Protein AF-C7JA70-F1 (afdb_monomer)

Foldseek 3Di:
DVVVVLVVVLVVLPQWDDDCVQDDPDPPPRIDHDDDDSADDDDDVVLVVVQVVCVVVVVVVVVVVLVPLVCVCVVCVVVLVPDPVVVVVNVVSVVCVVVVDDDPDDDFPKDFDWDQDPVVRDTDTPDIDRPDDPDPPSVVSSVVSND

Structure (mmCIF, N/CA/C/O backbone):
data_AF-C7JA70-F1
#
_entry.id   AF-C7JA70-F1
#
loop_
_atom_site.group_PDB
_atom_site.id
_atom_site.type_symbol
_atom_site.label_atom_id
_atom_site.label_alt_id
_atom_site.label_comp_id
_atom_site.label_asym_id
_atom_site.label_entity_id
_atom_site.label_seq_id
_atom_site.pdbx_PDB_ins_code
_atom_site.Cartn_x
_atom_site.Cartn_y
_atom_site.Cartn_z
_atom_site.occupancy
_atom_site.B_iso_or_equiv
_atom_site.auth_seq_id
_atom_site.auth_comp_id
_atom_site.auth_asym_id
_atom_site.auth_atom_id
_atom_site.pdbx_PDB_model_num
ATOM 1 N N . THR A 1 1 ? 13.708 6.962 -37.559 1.00 61.72 1 THR A N 1
ATOM 2 C CA . TH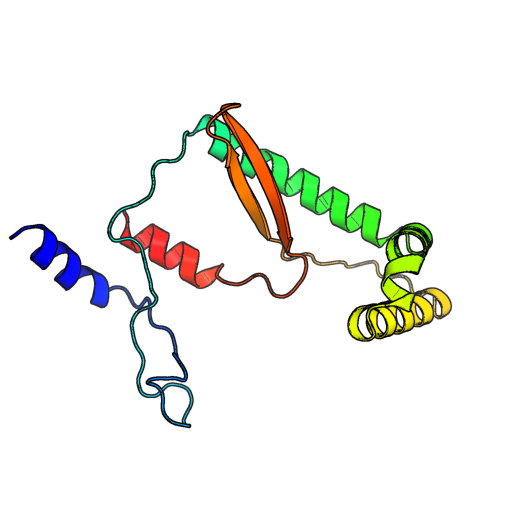R A 1 1 ? 13.172 5.663 -38.017 1.00 61.72 1 THR A CA 1
ATOM 3 C C . THR A 1 1 ? 12.811 4.773 -36.841 1.00 61.72 1 THR A C 1
ATOM 5 O O . THR A 1 1 ? 11.672 4.340 -36.774 1.00 61.72 1 THR A O 1
ATOM 8 N N . GLU A 1 2 ? 13.695 4.626 -35.852 1.00 69.94 2 GLU A N 1
ATOM 9 C CA . GLU A 1 2 ? 13.501 3.780 -34.657 1.00 69.94 2 GLU A CA 1
ATOM 10 C C . GLU A 1 2 ? 12.220 4.068 -33.852 1.00 69.94 2 GLU A C 1
ATOM 12 O O . GLU A 1 2 ? 11.430 3.160 -33.627 1.00 69.94 2 GLU A O 1
ATOM 17 N N . LEU A 1 3 ? 11.932 5.333 -33.510 1.00 71.12 3 LEU A N 1
ATOM 18 C CA . LEU A 1 3 ? 10.705 5.691 -32.772 1.00 71.12 3 LEU A CA 1
ATOM 19 C C . LEU A 1 3 ? 9.407 5.323 -33.509 1.00 71.12 3 LEU A C 1
ATOM 21 O O . LEU A 1 3 ? 8.390 5.068 -32.869 1.00 71.12 3 LEU A O 1
ATOM 25 N N . ARG A 1 4 ? 9.415 5.318 -34.850 1.00 68.19 4 ARG A N 1
ATOM 26 C CA . ARG A 1 4 ? 8.248 4.881 -35.633 1.00 68.19 4 ARG A CA 1
ATOM 27 C C . ARG A 1 4 ? 8.095 3.362 -35.577 1.00 68.19 4 ARG A C 1
ATOM 29 O O . ARG A 1 4 ? 6.969 2.909 -35.432 1.00 68.19 4 ARG A O 1
ATOM 36 N N . CYS A 1 5 ? 9.203 2.617 -35.626 1.00 62.00 5 CYS A N 1
ATOM 37 C CA . CYS A 1 5 ? 9.194 1.161 -35.471 1.00 62.00 5 CYS A CA 1
ATOM 38 C C . CYS A 1 5 ? 8.711 0.738 -34.075 1.00 62.00 5 CYS A C 1
ATOM 40 O O . CYS A 1 5 ? 7.884 -0.157 -33.965 1.00 62.00 5 CYS A O 1
ATOM 42 N N . LEU A 1 6 ? 9.155 1.417 -33.010 1.00 62.66 6 LEU A N 1
ATOM 43 C CA . LEU A 1 6 ? 8.674 1.129 -31.652 1.00 62.66 6 LEU A CA 1
ATOM 44 C C . LEU A 1 6 ? 7.161 1.364 -31.538 1.00 62.66 6 LEU A C 1
ATOM 46 O O . LEU A 1 6 ? 6.432 0.491 -31.081 1.00 62.66 6 LEU A O 1
ATOM 50 N N . LYS A 1 7 ? 6.664 2.496 -32.058 1.00 64.69 7 LYS A N 1
ATOM 51 C CA . LYS A 1 7 ? 5.222 2.790 -32.081 1.00 64.69 7 LYS A CA 1
ATOM 52 C C . LYS A 1 7 ? 4.395 1.788 -32.892 1.00 64.69 7 LYS A C 1
ATOM 54 O O . LYS A 1 7 ? 3.210 1.660 -32.606 1.00 64.69 7 LYS A O 1
ATOM 59 N N . SER A 1 8 ? 4.974 1.122 -33.895 1.00 63.44 8 SER A N 1
ATOM 60 C CA . SER A 1 8 ? 4.255 0.120 -34.691 1.00 63.44 8 SER A CA 1
ATOM 61 C C . SER A 1 8 ? 4.194 -1.262 -34.046 1.00 63.44 8 SER A C 1
ATOM 63 O O . SER A 1 8 ? 3.326 -2.026 -34.434 1.00 63.44 8 SER A O 1
ATOM 65 N N . ILE A 1 9 ? 5.079 -1.582 -33.094 1.00 61.44 9 ILE A N 1
ATOM 66 C CA . ILE A 1 9 ? 5.095 -2.886 -32.400 1.00 61.44 9 ILE A CA 1
ATOM 67 C C . ILE A 1 9 ? 4.106 -2.895 -31.224 1.00 61.44 9 ILE A C 1
ATOM 69 O O . ILE A 1 9 ? 3.477 -3.906 -30.933 1.00 61.44 9 ILE A O 1
ATOM 73 N N . CYS A 1 10 ? 3.920 -1.754 -30.554 1.00 59.38 10 CYS A N 1
ATOM 74 C CA . CYS A 1 10 ? 3.071 -1.675 -29.365 1.00 59.38 10 CYS A CA 1
ATOM 75 C C . CYS A 1 10 ? 1.584 -2.066 -29.541 1.00 59.38 10 CYS A C 1
ATOM 77 O O . CYS A 1 10 ? 1.026 -2.573 -28.571 1.00 59.38 10 CYS A O 1
ATOM 79 N N . PRO A 1 11 ? 0.909 -1.855 -30.694 1.00 59.59 11 PRO A N 1
ATOM 80 C CA . PRO A 1 11 ? -0.497 -2.233 -30.861 1.00 59.59 11 PRO A CA 1
ATOM 81 C C . PRO A 1 11 ? -0.766 -3.744 -30.805 1.00 59.59 11 PRO A C 1
ATOM 83 O O . PRO A 1 11 ? -1.908 -4.124 -30.566 1.00 59.59 11 PRO A O 1
ATOM 86 N N . ASP A 1 12 ? 0.250 -4.590 -31.017 1.00 61.84 12 ASP A N 1
ATOM 87 C CA . ASP A 1 12 ? 0.090 -6.054 -31.030 1.00 61.84 12 ASP A CA 1
ATOM 88 C C . ASP A 1 12 ? -0.031 -6.649 -29.619 1.00 61.84 12 ASP A C 1
ATOM 90 O O . ASP A 1 12 ? -0.548 -7.752 -29.427 1.00 61.84 12 ASP A O 1
ATOM 94 N N . TYR A 1 13 ? 0.396 -5.901 -28.603 1.00 60.06 13 TYR A N 1
ATOM 95 C CA . TYR A 1 13 ? 0.142 -6.235 -27.212 1.00 60.06 13 TYR A CA 1
ATOM 96 C C . TYR A 1 13 ? -1.279 -5.772 -26.914 1.00 60.06 13 TYR A C 1
ATOM 98 O O . TYR A 1 13 ? -1.545 -4.579 -27.006 1.00 60.06 13 TYR A O 1
ATOM 106 N N . ASN A 1 14 ? -2.184 -6.704 -26.589 1.00 65.75 14 ASN A N 1
ATOM 107 C CA . ASN A 1 14 ? -3.628 -6.527 -26.328 1.00 65.75 14 ASN A CA 1
ATOM 108 C C . ASN A 1 14 ? -3.972 -5.582 -25.145 1.00 65.75 14 ASN A C 1
ATOM 110 O O . ASN A 1 14 ? -4.840 -5.857 -24.319 1.00 65.75 14 ASN A 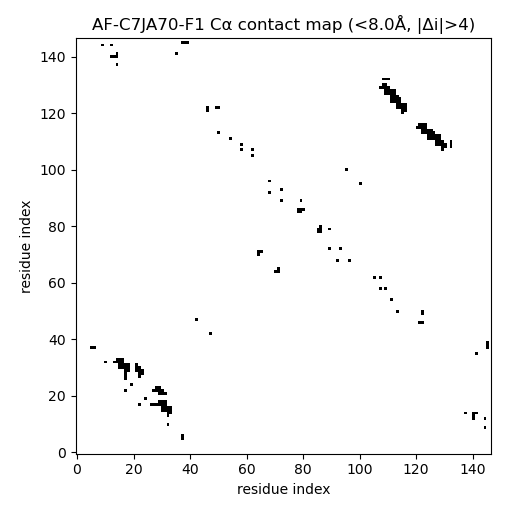O 1
ATOM 114 N N . ILE A 1 15 ? -3.296 -4.445 -25.048 1.00 67.88 15 ILE A N 1
ATOM 115 C CA . ILE A 1 15 ? -3.488 -3.349 -24.116 1.00 67.88 15 ILE A CA 1
ATOM 116 C C . ILE A 1 15 ? -4.561 -2.450 -24.715 1.00 67.88 15 ILE A C 1
ATOM 118 O O . ILE A 1 15 ? -4.288 -1.345 -25.171 1.00 67.88 15 ILE A O 1
ATOM 122 N N . VAL A 1 16 ? -5.790 -2.950 -24.763 1.00 68.88 16 VAL A N 1
ATOM 123 C CA . VAL A 1 16 ? -6.944 -2.207 -25.269 1.00 68.88 16 VAL A CA 1
ATOM 124 C C . VAL A 1 16 ? -7.853 -1.793 -24.123 1.00 68.88 16 VAL A C 1
ATOM 126 O O . VAL A 1 16 ? -8.067 -2.542 -23.172 1.00 68.88 16 VAL A O 1
ATOM 129 N N . ILE A 1 17 ? -8.385 -0.581 -24.215 1.00 67.94 17 ILE A N 1
ATOM 130 C CA . ILE A 1 17 ? -9.406 -0.055 -23.318 1.00 67.94 17 ILE A CA 1
ATOM 131 C C . ILE A 1 17 ? -10.596 0.433 -24.135 1.00 67.94 17 ILE A C 1
ATOM 133 O O . ILE A 1 17 ? -10.469 0.898 -25.272 1.00 67.94 17 ILE A O 1
ATOM 137 N N . ASP A 1 18 ? -11.765 0.339 -23.521 1.00 64.00 18 ASP A N 1
ATOM 138 C CA . ASP A 1 18 ? -12.976 0.961 -24.021 1.00 64.00 18 ASP A CA 1
ATOM 139 C C . ASP A 1 18 ? -12.993 2.424 -23.539 1.00 64.00 18 ASP A C 1
ATOM 141 O O . ASP A 1 18 ? -13.235 2.711 -22.365 1.00 64.00 18 ASP A O 1
ATOM 145 N N . LEU A 1 19 ? -12.642 3.358 -24.430 1.00 57.66 19 LEU A N 1
ATOM 146 C CA . LEU A 1 19 ? -12.837 4.785 -24.180 1.00 57.66 19 LEU A CA 1
ATOM 147 C C . LEU A 1 19 ? -14.201 5.189 -24.734 1.00 57.66 19 LEU A C 1
ATOM 149 O O . LEU A 1 19 ? -14.379 5.248 -25.951 1.00 57.66 19 LEU A O 1
ATOM 153 N N . PHE A 1 20 ? -15.112 5.585 -23.842 1.00 56.66 20 PHE A N 1
ATOM 154 C CA . PHE A 1 20 ? -16.477 6.048 -24.148 1.00 56.66 20 PHE A CA 1
ATOM 155 C C . PHE A 1 20 ? -16.546 7.171 -25.207 1.00 56.66 20 PHE A C 1
ATOM 157 O O . PHE A 1 20 ? -17.595 7.444 -25.774 1.00 56.66 20 PHE A O 1
ATOM 164 N N . GLN A 1 21 ? -15.433 7.863 -25.480 1.00 55.31 21 GLN A N 1
ATOM 165 C CA . GLN A 1 21 ? -15.364 8.894 -26.521 1.00 55.31 21 GLN A CA 1
ATOM 166 C C . GLN A 1 21 ? -15.196 8.341 -27.949 1.00 55.31 21 GLN A C 1
ATOM 168 O O . GLN A 1 21 ? -15.420 9.078 -28.907 1.00 55.31 21 GLN A O 1
ATOM 173 N N . ARG A 1 22 ? -14.778 7.079 -28.119 1.00 52.56 22 ARG A N 1
ATOM 174 C CA . ARG A 1 22 ? -14.620 6.412 -29.431 1.00 52.56 22 ARG A CA 1
ATOM 175 C C . ARG A 1 22 ? -15.444 5.136 -29.556 1.00 52.56 22 ARG A C 1
ATOM 177 O O . ARG A 1 22 ? -15.862 4.793 -30.660 1.00 52.56 22 ARG A O 1
ATOM 184 N N . SER A 1 23 ? -15.697 4.477 -28.436 1.00 53.38 23 SER A N 1
ATOM 185 C CA . SER A 1 23 ? -16.730 3.465 -28.309 1.00 53.38 23 SER A CA 1
ATOM 186 C C . SER A 1 23 ? -18.075 4.169 -28.335 1.00 53.38 23 SER A C 1
ATOM 188 O O . SER A 1 23 ? -18.349 5.035 -27.505 1.00 53.38 23 SER A O 1
ATOM 190 N N . GLY A 1 24 ? -18.889 3.885 -29.352 1.00 55.16 24 GLY A N 1
ATOM 191 C CA . GLY A 1 24 ? -20.282 4.322 -29.359 1.00 55.16 24 GLY A CA 1
ATOM 192 C C . GLY A 1 24 ? -21.022 3.767 -28.137 1.00 55.16 24 GLY A C 1
ATOM 193 O O . GLY A 1 24 ? -20.453 3.104 -27.282 1.00 55.16 24 GLY A O 1
ATOM 194 N N . THR A 1 25 ? -22.333 3.960 -28.052 1.00 65.31 25 THR A N 1
ATOM 195 C CA . THR A 1 25 ? -23.177 3.478 -26.936 1.00 65.31 25 THR A CA 1
ATOM 196 C C . THR A 1 25 ? -23.196 1.947 -26.733 1.00 65.31 25 THR A C 1
ATOM 198 O O . THR A 1 25 ? -24.037 1.439 -25.995 1.00 65.31 25 THR A O 1
ATOM 201 N N . VAL A 1 26 ? -22.328 1.198 -27.415 1.00 71.38 26 VAL A N 1
ATOM 202 C CA . VAL A 1 26 ? -22.234 -0.257 -27.407 1.00 71.38 26 VAL A CA 1
ATOM 203 C C . VAL A 1 26 ? -20.902 -0.654 -26.758 1.00 71.38 26 VAL A C 1
ATOM 205 O O . VAL A 1 26 ? -19.864 -0.525 -27.409 1.00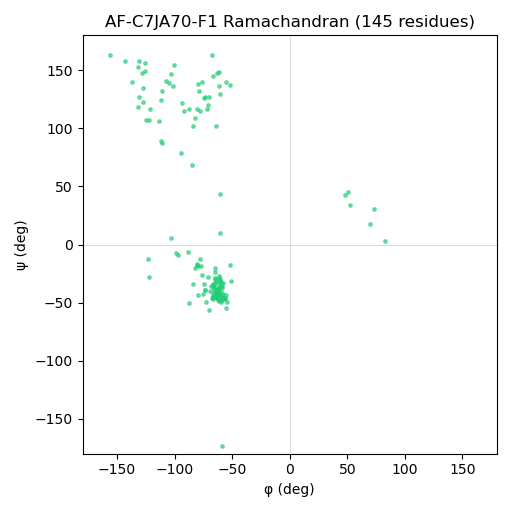 71.38 26 VAL A O 1
ATOM 208 N N . PRO A 1 27 ? -20.919 -1.161 -25.510 1.00 72.50 27 PRO A N 1
ATOM 209 C CA . PRO A 1 27 ? -19.719 -1.664 -24.849 1.00 72.50 27 PRO A CA 1
ATOM 210 C C . PRO A 1 27 ? -18.968 -2.679 -25.717 1.00 72.50 27 PRO A C 1
ATOM 212 O O . PRO A 1 27 ? -19.583 -3.555 -26.330 1.00 72.50 27 PRO A O 1
ATOM 215 N N . GLY A 1 28 ? -17.640 -2.576 -25.753 1.00 73.75 28 GLY A N 1
ATOM 216 C CA . GLY A 1 28 ? -16.778 -3.494 -26.502 1.00 73.75 28 GLY A CA 1
ATOM 217 C C . GLY A 1 28 ? -16.625 -3.188 -27.998 1.00 73.75 28 GLY A C 1
ATOM 218 O O . GLY A 1 28 ? -15.933 -3.931 -28.694 1.00 73.75 28 GLY A O 1
ATOM 219 N N . VAL A 1 29 ? -17.217 -2.104 -28.511 1.00 75.44 29 VAL A N 1
ATOM 220 C CA . VAL A 1 29 ? -17.010 -1.619 -29.889 1.00 75.44 29 VAL A CA 1
ATOM 221 C C . VAL A 1 29 ? -16.078 -0.405 -29.871 1.00 75.44 29 VAL A C 1
ATOM 223 O O . VAL A 1 29 ? -16.096 0.378 -28.939 1.00 75.44 29 VAL A O 1
ATOM 226 N N . GLY A 1 30 ? -15.246 -0.210 -30.900 1.00 75.00 30 GLY A N 1
ATOM 227 C CA . GLY A 1 30 ? -14.401 0.995 -30.991 1.00 75.00 30 GLY A CA 1
ATOM 228 C C . GLY A 1 30 ? -13.221 1.018 -30.013 1.00 75.00 30 GLY A C 1
ATOM 229 O O . GLY A 1 30 ? -12.790 2.090 -29.585 1.00 75.00 30 GLY A O 1
ATOM 230 N N . LEU A 1 31 ? -12.701 -0.165 -29.677 1.00 77.62 31 LEU A N 1
ATOM 231 C CA . LEU A 1 31 ? -11.542 -0.339 -28.808 1.00 77.62 31 LEU A CA 1
ATOM 232 C C . LEU A 1 31 ? -10.333 0.447 -29.322 1.00 77.62 31 LEU A C 1
ATOM 234 O O . LEU A 1 31 ? -10.036 0.481 -30.519 1.00 77.62 31 LEU A O 1
ATOM 238 N N . VAL A 1 32 ? -9.607 1.047 -28.387 1.00 80.06 32 VAL A N 1
ATOM 239 C CA . VAL A 1 32 ? -8.338 1.724 -28.646 1.00 80.06 32 VAL A CA 1
ATOM 240 C C . VAL A 1 32 ? -7.305 1.256 -27.641 1.00 80.06 32 VAL A C 1
ATOM 242 O O . VAL A 1 32 ? -7.655 0.765 -26.571 1.00 80.06 32 VAL A O 1
ATOM 245 N N . HIS A 1 33 ? -6.025 1.396 -27.973 1.00 82.94 33 HIS A N 1
ATOM 246 C CA . HIS A 1 33 ? -4.984 1.045 -27.018 1.00 82.94 33 HIS A CA 1
ATOM 247 C C . HIS A 1 33 ? -5.079 1.921 -25.752 1.00 82.94 33 HIS A C 1
ATOM 249 O O . HIS A 1 33 ? -5.459 3.095 -25.829 1.00 82.94 33 HIS A O 1
ATOM 255 N N . ALA A 1 34 ? -4.707 1.380 -24.591 1.00 86.81 34 ALA A N 1
ATOM 256 C CA . ALA A 1 34 ? -4.562 2.188 -23.384 1.00 86.81 34 ALA A CA 1
ATOM 257 C C . ALA A 1 34 ? -3.441 3.223 -23.570 1.00 86.81 34 ALA A C 1
ATOM 259 O O . ALA A 1 34 ? -2.465 2.946 -24.270 1.00 86.81 34 ALA A O 1
ATOM 260 N N . PRO A 1 35 ? -3.528 4.415 -22.967 1.00 88.00 35 PRO A N 1
ATOM 261 C CA . PRO A 1 35 ? -2.383 5.311 -22.889 1.00 88.00 35 PRO A CA 1
ATOM 262 C C . PRO A 1 35 ? -1.234 4.644 -22.114 1.00 88.00 35 PRO A C 1
ATOM 264 O O . PRO A 1 35 ? -1.443 4.154 -21.008 1.00 88.00 35 PRO A O 1
ATOM 267 N N . PHE A 1 36 ? -0.025 4.638 -22.679 1.00 88.19 36 PHE A N 1
ATOM 268 C CA . PHE A 1 36 ? 1.184 4.096 -22.044 1.00 88.19 36 PHE A CA 1
ATOM 269 C C . PHE A 1 36 ? 2.416 4.950 -22.381 1.00 88.19 36 PHE A C 1
ATOM 271 O O . PHE A 1 36 ? 2.434 5.666 -23.388 1.00 88.19 36 PHE A O 1
ATOM 278 N N . SER A 1 37 ? 3.464 4.872 -21.554 1.00 90.12 37 SER A N 1
ATOM 279 C CA . SER A 1 37 ? 4.785 5.410 -21.897 1.00 90.12 37 SER A CA 1
ATOM 280 C C . SER A 1 37 ? 5.484 4.473 -22.879 1.00 90.12 37 SER A C 1
ATOM 282 O O . SER A 1 37 ? 5.413 3.258 -22.738 1.00 90.12 37 SER A O 1
ATOM 284 N N . LEU A 1 38 ? 6.177 5.014 -23.882 1.00 90.50 38 LEU A N 1
ATOM 285 C CA . LEU A 1 38 ? 6.831 4.172 -24.894 1.00 90.50 38 LEU A CA 1
ATOM 286 C C . LEU A 1 38 ? 7.960 3.308 -24.309 1.00 90.50 38 LEU A C 1
ATOM 288 O O . LEU A 1 38 ? 8.203 2.210 -24.791 1.00 90.50 38 LEU A O 1
ATOM 292 N N . LEU A 1 39 ? 8.647 3.827 -23.293 1.00 92.81 39 LEU A N 1
ATOM 293 C CA . LEU A 1 39 ? 9.737 3.173 -22.576 1.00 92.81 39 LEU A CA 1
ATOM 294 C C . LEU A 1 39 ? 9.418 3.164 -21.072 1.00 92.81 39 LEU A C 1
ATOM 296 O O . LEU A 1 39 ? 8.646 4.026 -20.619 1.00 92.81 39 LEU A O 1
ATOM 300 N N . PRO A 1 40 ? 9.997 2.231 -20.296 1.00 93.38 40 PRO A N 1
ATOM 301 C CA . PRO A 1 40 ? 9.824 2.208 -18.851 1.00 93.38 40 PRO A CA 1
ATOM 302 C C . PRO A 1 40 ? 10.474 3.434 -18.198 1.00 93.38 40 PRO A C 1
ATOM 304 O O . PRO A 1 40 ? 11.522 3.919 -18.632 1.00 93.38 40 PRO A O 1
ATOM 307 N N . THR A 1 41 ? 9.855 3.930 -17.129 1.00 93.31 41 THR A N 1
ATOM 308 C CA . THR A 1 41 ? 10.409 5.018 -16.315 1.00 93.31 41 THR A CA 1
ATOM 309 C C . THR A 1 41 ? 11.467 4.470 -15.363 1.00 93.31 41 THR A C 1
ATOM 311 O O . THR A 1 41 ? 11.277 3.422 -14.750 1.00 93.31 41 THR A O 1
ATOM 314 N N . HIS A 1 42 ? 12.575 5.193 -15.204 1.00 93.56 42 HIS A N 1
ATOM 315 C CA . HIS A 1 42 ? 13.612 4.824 -14.246 1.00 93.56 42 HIS A CA 1
ATOM 316 C C . HIS A 1 42 ? 13.134 5.025 -12.798 1.00 93.56 42 HIS A C 1
ATOM 318 O O . HIS A 1 42 ? 12.735 6.127 -12.423 1.00 93.56 42 HIS A O 1
ATOM 324 N N . LEU A 1 43 ? 13.252 3.982 -11.974 1.00 95.31 43 LEU A N 1
ATOM 325 C CA . LEU A 1 43 ? 13.024 4.007 -10.529 1.00 95.31 43 LEU A CA 1
ATOM 326 C C . LEU A 1 43 ? 14.218 3.326 -9.840 1.00 95.31 43 LEU A C 1
ATOM 328 O O . LEU A 1 43 ? 14.537 2.192 -10.207 1.00 95.31 43 LEU A O 1
ATOM 332 N N . PRO A 1 44 ? 14.891 3.964 -8.862 1.00 96.44 44 PRO A N 1
ATOM 333 C CA . PRO A 1 44 ? 15.982 3.311 -8.151 1.00 96.44 44 PRO A CA 1
ATOM 334 C C . PRO A 1 44 ? 15.502 2.057 -7.410 1.00 96.44 44 PRO A C 1
ATOM 336 O O . PRO A 1 44 ? 14.472 2.070 -6.731 1.00 96.44 44 PRO A O 1
ATOM 339 N N . GLU A 1 45 ? 16.279 0.976 -7.499 1.00 97.81 45 GLU A N 1
ATOM 340 C CA . GLU A 1 45 ? 15.927 -0.318 -6.899 1.00 97.81 45 GLU A CA 1
ATOM 341 C C . GLU A 1 45 ? 15.712 -0.224 -5.379 1.00 97.81 45 GLU A C 1
ATOM 343 O O . GLU A 1 45 ? 14.846 -0.905 -4.836 1.00 97.81 45 GLU A O 1
ATOM 348 N N . SER A 1 46 ? 16.450 0.654 -4.693 1.00 97.81 46 SER A N 1
ATOM 349 C CA . SER A 1 46 ? 16.281 0.912 -3.259 1.00 97.81 46 SER A CA 1
ATOM 350 C C . SER A 1 46 ? 14.864 1.368 -2.912 1.00 97.81 46 SER A C 1
ATOM 352 O O . SER A 1 46 ? 14.262 0.841 -1.980 1.00 97.81 46 SER A O 1
ATOM 354 N N . HIS A 1 47 ? 14.310 2.309 -3.679 1.00 98.12 47 HIS A N 1
ATOM 355 C CA . HIS A 1 47 ? 12.960 2.827 -3.457 1.00 98.12 47 HIS A CA 1
ATOM 356 C C . HIS A 1 47 ? 11.895 1.818 -3.890 1.00 98.12 47 HIS A C 1
ATOM 358 O O . HIS A 1 47 ? 10.862 1.704 -3.237 1.00 98.12 47 HIS A O 1
ATOM 364 N N . TRP A 1 48 ? 12.157 1.029 -4.939 1.00 98.06 48 TRP A N 1
ATOM 365 C CA . TRP A 1 48 ? 11.275 -0.081 -5.311 1.00 98.06 48 TRP A CA 1
ATOM 366 C C . TRP A 1 48 ? 11.169 -1.131 -4.197 1.00 98.06 48 TRP A C 1
ATOM 368 O O . TRP A 1 48 ? 10.066 -1.503 -3.799 1.00 98.06 48 TRP A O 1
ATOM 378 N N . ARG A 1 49 ? 12.307 -1.574 -3.646 1.00 98.50 49 ARG A N 1
ATOM 379 C CA . ARG A 1 49 ? 12.337 -2.519 -2.519 1.00 98.50 49 ARG A CA 1
ATOM 380 C C . ARG A 1 49 ? 11.620 -1.953 -1.297 1.00 98.50 49 ARG A C 1
ATOM 382 O O . ARG A 1 49 ? 10.800 -2.657 -0.720 1.00 98.50 49 ARG A O 1
ATOM 389 N N . GLN A 1 50 ? 11.841 -0.676 -0.979 1.00 98.44 50 GLN A N 1
ATOM 390 C CA . GLN A 1 50 ? 11.126 0.009 0.098 1.00 98.44 50 GLN A CA 1
ATOM 391 C C . GLN A 1 50 ? 9.600 -0.046 -0.100 1.00 98.44 50 GLN A C 1
ATOM 393 O O . GLN A 1 50 ? 8.878 -0.384 0.834 1.00 98.44 50 GLN A O 1
ATOM 398 N N . ALA A 1 51 ? 9.093 0.240 -1.304 1.00 98.25 51 ALA A N 1
ATOM 399 C CA . ALA A 1 51 ? 7.658 0.161 -1.599 1.00 98.25 51 ALA A CA 1
ATOM 400 C C . ALA A 1 51 ? 7.103 -1.264 -1.405 1.00 98.25 51 ALA A C 1
ATOM 402 O O . ALA A 1 51 ? 6.044 -1.447 -0.803 1.00 98.25 51 ALA A O 1
ATOM 403 N N . CYS A 1 52 ? 7.838 -2.279 -1.871 1.00 98.44 52 CYS A N 1
ATOM 404 C CA . CYS A 1 52 ? 7.480 -3.688 -1.690 1.00 98.44 52 CYS A CA 1
ATOM 405 C C . CYS A 1 52 ? 7.458 -4.108 -0.213 1.00 98.44 52 CYS A C 1
ATOM 407 O O . CYS A 1 52 ? 6.551 -4.825 0.203 1.00 98.44 52 CYS A O 1
ATOM 409 N N . GLU A 1 53 ? 8.432 -3.658 0.580 1.00 98.62 53 GLU A N 1
ATOM 410 C CA . GLU A 1 53 ? 8.518 -3.933 2.020 1.00 98.62 53 GLU A CA 1
ATOM 411 C C . GLU A 1 53 ? 7.380 -3.264 2.806 1.00 98.62 53 GLU A C 1
ATOM 413 O O . GLU A 1 53 ? 6.867 -3.840 3.767 1.00 98.62 53 GLU A O 1
ATOM 418 N N . LEU A 1 54 ? 6.935 -2.079 2.374 1.00 98.50 54 LEU A N 1
ATOM 419 C CA . LEU A 1 54 ? 5.809 -1.362 2.976 1.00 98.50 54 LEU A CA 1
ATOM 420 C C . LEU A 1 54 ? 4.452 -2.026 2.704 1.00 98.50 54 LEU A C 1
ATOM 422 O O . LEU A 1 54 ? 3.542 -1.884 3.520 1.00 98.50 54 LEU A O 1
ATOM 426 N N . ALA A 1 55 ? 4.289 -2.754 1.596 1.00 98.56 55 ALA A N 1
ATOM 427 C CA . ALA A 1 55 ? 3.002 -3.330 1.198 1.00 98.56 55 ALA A CA 1
ATOM 428 C C . ALA A 1 55 ? 2.343 -4.221 2.280 1.00 98.56 55 ALA A C 1
ATOM 430 O O . ALA A 1 55 ? 1.210 -3.926 2.666 1.00 98.56 55 ALA A O 1
ATOM 431 N N . PRO A 1 56 ? 2.999 -5.262 2.839 1.00 98.56 56 PRO A N 1
ATOM 432 C CA . PRO A 1 56 ? 2.394 -6.062 3.906 1.00 98.56 56 PRO A CA 1
ATOM 433 C C . PRO A 1 56 ? 2.162 -5.265 5.200 1.00 98.56 56 PRO A C 1
ATOM 435 O O . PRO A 1 56 ? 1.217 -5.561 5.926 1.00 98.56 56 PRO A O 1
ATOM 438 N N . ILE A 1 57 ? 2.975 -4.237 5.473 1.00 98.69 57 ILE A N 1
ATOM 439 C CA . ILE A 1 57 ? 2.815 -3.367 6.647 1.00 98.69 57 ILE A CA 1
ATOM 440 C C . ILE A 1 57 ? 1.530 -2.543 6.520 1.00 98.69 57 ILE A C 1
ATOM 442 O O . ILE A 1 57 ? 0.742 -2.483 7.461 1.00 98.69 57 ILE A O 1
ATOM 446 N N . PHE A 1 58 ? 1.285 -1.944 5.351 1.00 98.62 58 PHE A N 1
ATOM 447 C CA . PHE A 1 58 ? 0.045 -1.215 5.091 1.00 98.62 58 PHE A CA 1
ATOM 448 C C . PHE A 1 58 ? -1.176 -2.135 5.050 1.00 98.62 58 PHE A C 1
ATOM 450 O O . PHE A 1 58 ? -2.233 -1.727 5.520 1.00 98.62 58 PHE A O 1
ATOM 457 N N . ASN A 1 59 ? -1.042 -3.369 4.551 1.00 98.56 59 ASN A N 1
ATOM 458 C CA . ASN A 1 59 ? -2.138 -4.342 4.580 1.00 98.56 59 ASN A CA 1
ATOM 459 C C . ASN A 1 59 ? -2.598 -4.623 6.018 1.00 98.56 59 ASN A C 1
ATOM 461 O O . ASN A 1 59 ? -3.791 -4.555 6.302 1.00 98.56 59 ASN A O 1
ATOM 465 N N . GLU A 1 60 ? -1.654 -4.876 6.928 1.00 98.62 60 GLU A N 1
ATOM 466 C CA . GLU A 1 60 ? -1.961 -5.065 8.349 1.00 98.62 60 GLU A CA 1
ATOM 467 C C . GLU A 1 60 ? -2.509 -3.776 8.976 1.00 98.62 60 GLU A C 1
ATOM 469 O O . GLU A 1 60 ? -3.507 -3.811 9.690 1.00 98.62 60 GLU A O 1
ATOM 474 N N . LEU A 1 61 ? -1.901 -2.620 8.686 1.00 98.62 61 LEU A N 1
ATOM 475 C CA . LEU A 1 61 ? -2.358 -1.332 9.212 1.00 98.62 61 LEU A CA 1
ATOM 476 C C . LEU A 1 61 ? -3.825 -1.060 8.855 1.00 98.62 61 LEU A C 1
ATOM 478 O O . LEU A 1 61 ? -4.592 -0.657 9.726 1.00 98.62 61 LEU A O 1
ATOM 482 N N . VAL A 1 62 ? -4.218 -1.295 7.600 1.00 98.50 62 VAL A N 1
ATOM 483 C CA . VAL A 1 62 ? -5.604 -1.113 7.147 1.00 98.50 62 VAL A CA 1
ATOM 484 C C . VAL A 1 62 ? -6.547 -2.060 7.879 1.00 98.50 62 VAL A C 1
ATOM 486 O O . VAL A 1 62 ? -7.582 -1.599 8.359 1.00 98.50 62 VAL A O 1
ATOM 489 N N . ASP A 1 63 ? -6.195 -3.344 8.018 1.00 98.31 63 ASP A N 1
ATOM 490 C CA . ASP A 1 63 ? -7.030 -4.302 8.756 1.00 98.31 63 ASP A CA 1
ATOM 491 C C . ASP A 1 63 ? -7.217 -3.850 10.207 1.00 98.31 63 ASP A C 1
ATOM 493 O O . ASP A 1 63 ? -8.343 -3.712 10.684 1.00 98.31 63 ASP A O 1
ATOM 497 N N . ARG A 1 64 ? -6.122 -3.510 10.891 1.00 98.12 64 ARG A N 1
ATOM 498 C CA . ARG A 1 64 ? -6.138 -3.103 12.300 1.00 98.12 64 ARG A CA 1
ATOM 499 C C . ARG A 1 64 ? -6.912 -1.808 12.534 1.00 98.12 64 ARG A C 1
ATOM 501 O O . ARG A 1 64 ? -7.663 -1.739 13.501 1.00 98.12 64 ARG A O 1
ATOM 508 N N . VAL A 1 65 ? -6.769 -0.814 11.655 1.00 98.12 65 VAL A N 1
ATOM 509 C CA . VAL A 1 65 ? -7.547 0.436 11.714 1.00 98.12 65 VAL A CA 1
ATOM 510 C C . VAL A 1 65 ? -9.027 0.175 11.429 1.00 98.12 65 VAL A C 1
ATOM 512 O O . VAL A 1 65 ? -9.879 0.783 12.066 1.00 98.12 65 VAL A O 1
ATOM 515 N N . SER A 1 66 ? -9.355 -0.753 10.521 1.00 97.12 66 SER A N 1
ATOM 516 C CA . SER A 1 66 ? -10.750 -1.081 10.193 1.00 97.12 66 SER A CA 1
ATOM 517 C C . SER A 1 66 ? -11.533 -1.710 11.351 1.00 97.12 66 SER A C 1
ATOM 519 O O . SER A 1 66 ? -12.758 -1.622 11.380 1.00 97.12 66 SER A O 1
ATOM 521 N N . LEU A 1 67 ? -10.832 -2.324 12.308 1.00 96.50 67 LEU A N 1
ATOM 522 C CA . LEU A 1 67 ? -11.423 -2.919 13.509 1.00 96.50 67 LEU A CA 1
ATOM 523 C C . LEU A 1 67 ? -11.733 -1.882 14.598 1.00 96.50 67 LEU A C 1
ATOM 525 O O . LEU A 1 67 ? -12.507 -2.174 15.508 1.00 96.50 67 LEU A O 1
ATOM 529 N N . ASP A 1 68 ? -11.150 -0.686 14.516 1.00 97.19 68 ASP A N 1
ATOM 530 C CA . ASP A 1 68 ? -11.394 0.405 15.457 1.00 97.19 68 ASP A CA 1
ATOM 531 C C . ASP A 1 68 ? -12.491 1.333 14.916 1.00 97.19 68 ASP A C 1
ATOM 533 O O . ASP A 1 68 ? -12.252 2.394 14.329 1.00 97.19 68 ASP A O 1
ATOM 537 N N . GLY A 1 69 ? -13.738 0.879 15.064 1.00 97.19 69 GLY A N 1
ATOM 538 C CA . GLY A 1 69 ? -14.899 1.594 14.544 1.00 97.19 69 GLY A CA 1
ATOM 539 C C . GLY A 1 69 ? -15.078 2.984 15.164 1.00 97.19 69 GLY A C 1
ATOM 540 O O . GLY A 1 69 ? -15.447 3.924 14.454 1.00 97.19 69 GLY A O 1
ATOM 541 N N . ASP A 1 70 ? -14.768 3.133 16.453 1.00 97.81 70 ASP A N 1
ATOM 542 C CA . ASP A 1 70 ? -14.841 4.415 17.158 1.00 97.81 70 ASP A CA 1
ATOM 543 C C . ASP A 1 70 ? -13.791 5.387 16.610 1.00 97.81 70 ASP A C 1
ATOM 545 O O . ASP A 1 70 ? -14.133 6.514 16.247 1.00 97.81 70 ASP A O 1
ATOM 549 N N . PHE A 1 71 ? -12.546 4.933 16.412 1.00 98.56 71 PHE A N 1
ATOM 550 C CA . PHE A 1 71 ? -11.504 5.736 15.768 1.00 98.56 71 PHE A CA 1
ATOM 551 C C . PHE A 1 71 ? -11.928 6.252 14.386 1.00 98.56 71 PHE A C 1
ATOM 553 O O . PHE A 1 71 ? -11.698 7.424 14.072 1.00 98.56 71 PHE A O 1
ATOM 560 N N . LEU A 1 72 ? -12.564 5.414 13.558 1.00 98.44 72 LEU A N 1
ATOM 561 C CA . LEU A 1 72 ? -13.045 5.814 12.230 1.00 98.44 72 LEU A CA 1
ATOM 562 C C . LEU A 1 72 ? -14.178 6.849 12.301 1.00 98.44 72 LEU A C 1
ATOM 564 O O . LEU A 1 72 ? -14.157 7.833 11.554 1.00 98.44 72 LEU A O 1
ATOM 568 N N . GLN A 1 73 ? -15.159 6.646 13.186 1.00 98.44 73 GLN A N 1
ATOM 569 C CA . GLN A 1 73 ? -16.264 7.591 13.390 1.00 98.44 73 GLN A CA 1
ATOM 570 C C . GLN A 1 73 ? -15.750 8.942 13.901 1.00 98.44 73 GLN A C 1
ATOM 572 O O . GLN A 1 73 ? -16.120 9.989 13.360 1.00 98.44 73 GLN A O 1
ATOM 577 N N . ASP A 1 74 ? -14.857 8.924 14.890 1.00 98.44 74 ASP A N 1
ATOM 578 C CA . ASP A 1 74 ? -14.303 10.125 15.509 1.00 98.44 74 ASP A CA 1
ATOM 579 C C . ASP A 1 74 ? -13.422 10.908 14.533 1.00 98.44 74 ASP A C 1
ATOM 581 O O . ASP A 1 74 ? -13.613 12.120 14.358 1.00 98.44 74 ASP A O 1
ATOM 585 N N . SER A 1 75 ? -12.518 10.221 13.828 1.00 98.38 75 SER A N 1
ATOM 586 C CA . SER A 1 75 ? -11.606 10.830 12.850 1.00 98.38 75 SER A CA 1
ATOM 587 C C . SER A 1 75 ? -12.347 11.519 11.700 1.00 98.38 75 SER A C 1
ATOM 589 O O . SER A 1 75 ? -11.881 12.536 11.183 1.00 98.38 75 SER A O 1
ATOM 591 N N . LEU A 1 76 ? -13.524 11.011 11.316 1.00 98.25 76 LEU A N 1
ATOM 592 C CA . LEU A 1 76 ? -14.332 11.539 10.211 1.00 98.25 76 LEU A CA 1
ATOM 593 C C . LEU A 1 76 ? -15.542 12.371 10.674 1.00 98.25 76 LEU A C 1
ATOM 595 O O . LEU A 1 76 ? -16.326 12.840 9.845 1.00 98.25 76 LEU A O 1
ATOM 599 N N . SER A 1 77 ? -15.684 12.625 11.977 1.00 97.75 77 SER A N 1
ATOM 600 C CA . SER A 1 77 ? -16.825 13.343 12.567 1.00 97.75 77 SER A CA 1
ATOM 601 C C . SER A 1 77 ? -17.013 14.769 12.029 1.00 97.75 77 SER A C 1
ATOM 603 O O . SER A 1 77 ? -18.145 15.232 11.867 1.00 97.75 77 SER A O 1
ATOM 605 N N . LYS A 1 78 ? -15.915 15.470 11.717 1.00 98.06 78 LYS A N 1
ATOM 606 C CA . LYS A 1 78 ? -15.943 16.798 11.080 1.00 98.06 78 LYS A CA 1
ATOM 607 C C . LYS A 1 78 ? -16.282 16.699 9.593 1.00 98.06 78 LYS A C 1
ATOM 609 O O . LYS A 1 78 ? -17.108 17.467 9.112 1.00 98.06 78 LYS A O 1
ATOM 614 N N . THR A 1 79 ? -15.707 15.725 8.886 1.00 97.56 79 THR A N 1
ATOM 615 C CA . THR A 1 79 ? -15.977 15.464 7.461 1.00 97.56 79 THR A CA 1
ATOM 616 C C . THR A 1 79 ? -17.453 15.153 7.224 1.00 97.56 79 THR A C 1
ATOM 618 O O . THR A 1 79 ? -18.060 15.699 6.308 1.00 97.56 79 THR A O 1
ATOM 621 N N . LYS A 1 80 ? -18.072 14.372 8.119 1.00 96.56 80 LYS A N 1
ATOM 622 C CA . LYS A 1 80 ? -19.508 14.053 8.111 1.00 96.56 80 LYS A CA 1
ATOM 623 C C . LYS A 1 80 ? -20.421 15.281 8.019 1.00 96.56 80 LYS A C 1
ATOM 625 O O . LYS A 1 80 ? -21.519 15.174 7.485 1.00 96.56 80 LYS A O 1
ATOM 630 N N . GLN A 1 81 ? -20.002 16.422 8.569 1.00 97.06 81 GLN A N 1
ATOM 631 C CA . GLN A 1 81 ? -20.815 17.644 8.621 1.00 97.06 81 GLN A CA 1
ATOM 632 C C . GLN A 1 81 ? -20.806 18.426 7.304 1.00 97.06 81 GLN A C 1
ATOM 634 O O . GLN A 1 81 ? -21.672 19.273 7.104 1.00 97.06 81 GLN A O 1
ATOM 639 N N . VAL A 1 82 ? -19.821 18.172 6.437 1.00 98.00 82 VAL A N 1
ATOM 640 C CA . VAL A 1 82 ? -19.589 18.948 5.209 1.00 98.00 82 VAL A CA 1
ATOM 641 C C . VAL A 1 82 ? -19.604 18.105 3.931 1.00 98.00 82 VAL A C 1
ATOM 643 O O . VAL A 1 82 ? -19.675 18.680 2.849 1.00 98.00 82 VAL A O 1
ATOM 646 N N . ASP A 1 83 ? -19.556 16.772 4.033 1.00 98.38 83 ASP A N 1
ATOM 647 C CA . ASP A 1 83 ? -19.626 15.851 2.894 1.00 98.38 83 ASP A CA 1
ATOM 648 C C . ASP A 1 83 ? -20.755 14.815 3.048 1.00 98.38 83 ASP A C 1
ATOM 650 O O . ASP A 1 83 ? -20.654 13.841 3.804 1.00 98.38 83 ASP A O 1
ATOM 654 N N . ASP A 1 84 ? -21.820 14.998 2.262 1.00 98.12 84 ASP A N 1
ATOM 655 C CA . ASP A 1 84 ? -22.986 14.109 2.209 1.00 98.12 84 ASP A CA 1
ATOM 656 C C . ASP A 1 84 ? -22.637 12.685 1.756 1.00 98.12 84 ASP A C 1
ATOM 658 O O . ASP A 1 84 ? -23.324 11.719 2.113 1.00 98.12 84 ASP A O 1
ATOM 662 N N . PHE A 1 85 ? -21.590 12.517 0.942 1.00 98.44 85 PHE A N 1
ATOM 663 C CA . PHE A 1 85 ? -21.158 11.192 0.514 1.00 98.44 85 PHE A CA 1
ATOM 664 C C . PHE A 1 85 ? -20.542 10.424 1.686 1.00 98.44 85 PHE A C 1
ATOM 666 O O . PHE A 1 85 ? -21.070 9.372 2.057 1.00 98.44 85 PHE A O 1
ATOM 673 N N . THR A 1 86 ? -19.513 10.980 2.334 1.00 98.31 86 THR A N 1
ATOM 674 C CA . THR A 1 86 ? -18.892 10.383 3.528 1.00 98.31 86 THR A CA 1
ATOM 675 C C . THR A 1 86 ? -19.894 10.198 4.666 1.00 98.31 86 THR A C 1
ATOM 677 O O . THR A 1 86 ? -19.874 9.169 5.340 1.00 98.31 86 THR A O 1
ATOM 680 N N . SER A 1 87 ? -20.834 11.130 4.855 1.00 98.50 87 SER A N 1
ATOM 681 C CA . SER A 1 87 ? -21.878 11.010 5.880 1.00 98.50 87 SER A CA 1
ATOM 682 C C . SER A 1 87 ? -22.724 9.740 5.719 1.00 98.50 87 SER A C 1
ATOM 684 O O . SER A 1 87 ? -22.968 9.020 6.692 1.00 98.50 87 SER A O 1
ATOM 686 N N . ARG A 1 88 ? -23.103 9.397 4.480 1.00 98.56 88 ARG A N 1
ATOM 687 C CA . ARG A 1 88 ? -23.842 8.157 4.187 1.00 98.56 88 ARG A CA 1
ATOM 688 C C . ARG A 1 88 ? -23.000 6.900 4.407 1.00 98.56 88 ARG A C 1
ATOM 690 O O . ARG A 1 88 ? -23.544 5.901 4.877 1.00 98.56 88 ARG A O 1
ATOM 697 N N . LEU A 1 89 ? -21.698 6.943 4.113 1.00 98.44 89 LEU A N 1
ATOM 698 C CA . LEU A 1 89 ? -20.782 5.832 4.405 1.00 98.44 89 LEU A CA 1
ATOM 699 C C . LEU A 1 89 ? -20.678 5.579 5.917 1.00 98.44 89 LEU A C 1
ATOM 701 O O . LEU A 1 89 ? -20.821 4.440 6.362 1.00 98.44 89 LEU A O 1
ATOM 705 N N . LEU A 1 90 ? -20.517 6.640 6.713 1.00 98.44 90 LEU A N 1
ATOM 706 C CA . LEU A 1 90 ? -20.446 6.552 8.176 1.00 98.44 90 LEU A CA 1
ATOM 707 C C . LEU A 1 90 ? -21.745 6.050 8.810 1.00 98.44 90 LEU A C 1
ATOM 709 O O . LEU A 1 90 ? -21.702 5.377 9.839 1.00 98.44 90 LEU A O 1
ATOM 713 N N . GLU A 1 91 ? -22.897 6.346 8.207 1.00 98.19 91 GLU A N 1
ATOM 714 C CA . GLU A 1 91 ? -24.186 5.829 8.669 1.00 98.19 91 GLU A CA 1
ATOM 715 C C . GLU A 1 91 ? -24.323 4.317 8.439 1.00 98.19 91 GLU A C 1
ATOM 717 O O . GLU A 1 91 ? -24.819 3.606 9.312 1.00 98.19 91 GLU A O 1
ATOM 722 N N . ILE A 1 92 ? -23.854 3.803 7.297 1.00 98.25 92 ILE A N 1
ATOM 723 C CA . ILE A 1 92 ? -23.779 2.353 7.053 1.00 98.25 92 ILE A CA 1
ATOM 724 C C . ILE A 1 92 ? -22.828 1.709 8.063 1.00 98.25 92 ILE A C 1
ATOM 726 O O . ILE A 1 92 ? -23.189 0.724 8.702 1.00 98.25 92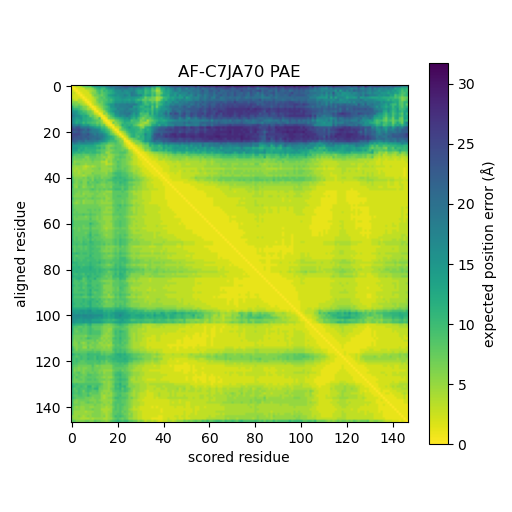 ILE A O 1
ATOM 730 N N . HIS A 1 93 ? -21.644 2.297 8.244 1.00 98.00 93 HIS A N 1
ATOM 731 C CA . HIS A 1 93 ? -20.652 1.819 9.202 1.00 98.00 93 HIS A CA 1
ATOM 732 C C . HIS A 1 93 ? -21.220 1.757 10.633 1.00 98.00 93 HIS A C 1
ATOM 734 O O . HIS A 1 93 ? -21.124 0.719 11.282 1.00 98.00 93 HIS A O 1
ATOM 740 N N . ARG A 1 94 ? -21.925 2.803 11.092 1.00 97.44 94 ARG A N 1
ATOM 741 C CA . ARG A 1 94 ? -22.590 2.836 12.407 1.00 97.44 94 ARG A CA 1
ATOM 742 C C . ARG A 1 94 ? -23.620 1.716 12.569 1.00 97.44 94 ARG A C 1
ATOM 744 O O . ARG A 1 94 ? -23.624 1.035 13.588 1.00 97.44 94 ARG A O 1
ATOM 751 N N . LYS A 1 95 ? -24.462 1.483 11.558 1.00 97.88 95 LYS A N 1
ATOM 752 C CA . LYS A 1 95 ? -25.436 0.376 11.582 1.00 97.88 95 LYS A CA 1
ATOM 753 C C . LYS A 1 95 ? -24.752 -0.987 11.676 1.00 97.88 95 LYS A C 1
ATOM 755 O O . LYS A 1 95 ? -25.244 -1.863 12.377 1.00 97.88 95 LYS A O 1
ATOM 760 N N . MET A 1 96 ? -23.621 -1.171 10.993 1.00 96.62 96 MET A N 1
ATOM 761 C CA . MET A 1 96 ? -22.847 -2.412 11.089 1.00 96.62 96 MET A CA 1
ATOM 762 C C . MET A 1 96 ? -22.248 -2.610 12.485 1.00 96.62 96 MET A C 1
ATOM 764 O O . MET A 1 96 ? -22.291 -3.727 12.998 1.00 96.62 96 MET A O 1
ATOM 768 N N . MET A 1 97 ? -21.774 -1.538 13.128 1.00 96.44 97 MET A N 1
ATOM 769 C CA . MET A 1 97 ? -21.326 -1.582 14.526 1.00 96.44 97 MET A CA 1
ATOM 770 C C . MET A 1 97 ? -22.470 -1.961 15.481 1.00 96.44 97 MET A C 1
ATOM 772 O O . MET A 1 97 ? -22.271 -2.784 16.366 1.00 96.44 97 MET A O 1
ATOM 776 N N . GLU A 1 98 ? -23.681 -1.429 15.278 1.00 96.88 98 GLU A N 1
ATOM 777 C CA . GLU A 1 98 ? -24.868 -1.761 16.092 1.00 96.88 98 GLU A CA 1
ATOM 778 C C . GLU A 1 98 ? -25.309 -3.221 15.949 1.00 96.88 98 GLU A C 1
ATOM 780 O O . GLU A 1 98 ? -25.741 -3.836 16.923 1.00 96.88 98 GLU A O 1
ATOM 785 N N . ILE A 1 99 ? -25.187 -3.788 14.745 1.00 95.88 99 ILE A N 1
ATOM 786 C CA . ILE A 1 99 ? -25.431 -5.217 14.504 1.00 95.88 99 ILE A CA 1
ATOM 787 C C . ILE A 1 99 ? -24.394 -6.074 15.253 1.00 95.88 99 ILE A C 1
ATOM 789 O O . ILE A 1 99 ? -24.712 -7.196 15.646 1.00 95.88 99 ILE A O 1
ATOM 793 N N . ASN A 1 100 ? -23.176 -5.551 15.452 1.00 92.50 100 ASN A N 1
ATOM 794 C CA . ASN A 1 100 ? -22.057 -6.201 16.138 1.00 92.50 100 ASN A CA 1
ATOM 795 C C . ASN A 1 100 ? -21.814 -7.643 15.660 1.00 92.50 100 ASN A C 1
ATOM 797 O O . ASN A 1 100 ? -21.632 -8.575 16.448 1.00 92.50 100 ASN A O 1
ATOM 801 N N . LYS A 1 101 ? -21.879 -7.842 14.340 1.00 90.81 101 LYS A N 1
ATOM 802 C CA . LYS A 1 101 ? -21.618 -9.143 13.731 1.00 90.81 101 LYS A CA 1
ATOM 803 C C . LYS A 1 101 ? -20.114 -9.385 13.653 1.00 90.81 101 LYS A C 1
ATOM 805 O O . LYS A 1 101 ? -19.366 -8.551 13.155 1.00 90.81 101 LYS A O 1
ATOM 810 N N . GLU A 1 102 ? -19.699 -10.571 14.078 1.00 89.75 102 GLU A N 1
ATOM 811 C CA . GLU A 1 102 ? -18.328 -11.044 13.928 1.00 89.75 102 GLU A CA 1
ATOM 812 C C . GLU A 1 102 ? -18.020 -11.365 12.453 1.00 89.75 102 GLU A C 1
ATOM 814 O O . GLU A 1 102 ? -18.669 -12.215 11.835 1.00 89.75 102 GLU A O 1
ATOM 819 N N . GLU A 1 103 ? -17.021 -10.685 11.885 1.00 90.25 103 GLU A N 1
ATOM 820 C CA . GLU A 1 103 ? -16.530 -10.898 10.518 1.00 90.25 103 GLU A CA 1
ATOM 821 C C . GLU A 1 103 ? -15.110 -11.486 10.565 1.00 90.25 103 GLU 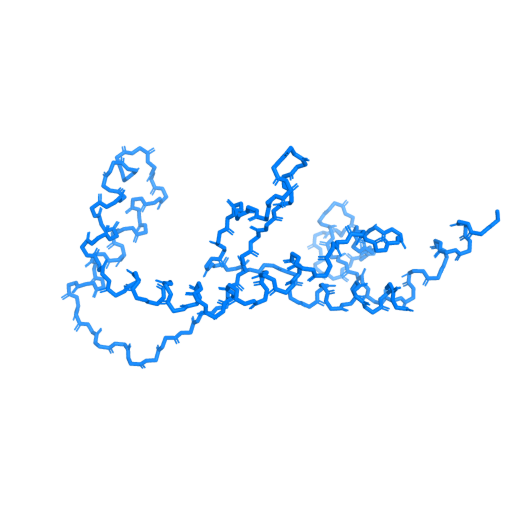A C 1
ATOM 823 O O . GLU A 1 103 ? -14.095 -10.781 10.577 1.00 90.25 103 GLU A O 1
ATOM 828 N N . ASN A 1 104 ? -15.048 -12.818 10.604 1.00 93.31 104 ASN A N 1
ATOM 829 C CA . ASN A 1 104 ? -13.800 -13.579 10.738 1.00 93.31 104 ASN A CA 1
ATOM 830 C C . ASN A 1 104 ? -12.980 -13.685 9.447 1.00 93.31 104 ASN A C 1
ATOM 832 O O . ASN A 1 104 ? -11.825 -14.102 9.483 1.00 93.31 104 ASN A O 1
ATOM 836 N N . ILE A 1 105 ? -13.565 -13.316 8.308 1.00 97.25 105 ILE A N 1
ATOM 837 C CA . ILE A 1 105 ? -12.893 -13.307 7.010 1.00 97.25 105 ILE A CA 1
ATOM 838 C C . ILE A 1 105 ? -12.961 -11.884 6.468 1.00 97.25 105 ILE A C 1
ATOM 840 O O . ILE A 1 105 ? -14.043 -11.372 6.194 1.00 97.25 105 ILE A O 1
ATOM 844 N N . ARG A 1 106 ? -11.795 -11.257 6.300 1.00 97.00 106 ARG A N 1
ATOM 845 C CA . ARG A 1 106 ? -11.640 -9.906 5.752 1.00 97.00 106 ARG A CA 1
ATOM 846 C C . ARG A 1 106 ? -10.636 -9.960 4.606 1.00 97.00 106 ARG A C 1
ATOM 848 O O . ARG A 1 106 ? -9.611 -10.627 4.710 1.00 97.00 106 ARG A O 1
ATOM 855 N N . LEU A 1 107 ? -10.965 -9.310 3.493 1.00 98.06 107 LEU A N 1
ATOM 856 C CA . LEU A 1 107 ? -10.154 -9.311 2.277 1.00 98.06 107 LEU A CA 1
ATOM 857 C C . LEU A 1 107 ? -9.897 -7.875 1.830 1.00 98.06 107 LEU A C 1
ATOM 859 O O . LEU A 1 107 ? -10.836 -7.135 1.543 1.00 98.06 107 LEU A O 1
ATOM 863 N N . GLY A 1 108 ? -8.619 -7.522 1.719 1.00 97.44 108 GLY A N 1
ATOM 864 C CA . GLY A 1 108 ? -8.157 -6.255 1.169 1.00 97.44 108 GLY A CA 1
ATOM 865 C C . GLY A 1 108 ? -7.438 -6.453 -0.162 1.00 97.44 108 GLY A C 1
ATOM 866 O O . GLY A 1 108 ? -6.470 -7.206 -0.239 1.00 97.44 108 GLY A O 1
ATOM 867 N N . LEU A 1 109 ? -7.897 -5.767 -1.211 1.00 97.94 109 LEU A N 1
ATOM 868 C CA . LEU A 1 109 ? -7.172 -5.624 -2.478 1.00 97.94 109 LEU A CA 1
ATOM 869 C C . LEU A 1 109 ? -6.733 -4.166 -2.603 1.00 97.94 109 LEU A C 1
ATOM 871 O O . LEU A 1 109 ? -7.472 -3.324 -3.115 1.00 97.94 109 LEU A O 1
ATOM 875 N N . HIS A 1 110 ? -5.562 -3.865 -2.048 1.00 97.88 110 HIS A N 1
ATOM 876 C CA . HIS A 1 110 ? -5.086 -2.497 -1.864 1.00 97.88 110 HIS A CA 1
ATOM 877 C C . HIS A 1 110 ? -4.071 -2.080 -2.927 1.00 97.88 110 HIS A C 1
ATOM 879 O O . HIS A 1 110 ? -3.343 -2.909 -3.475 1.00 97.88 110 HIS A O 1
ATOM 885 N N . ARG A 1 111 ? -3.986 -0.769 -3.174 1.00 98.31 111 ARG A N 1
ATOM 886 C CA . ARG A 1 111 ? -2.882 -0.151 -3.916 1.00 98.31 111 ARG A CA 1
ATOM 887 C C . ARG A 1 111 ? -2.379 1.063 -3.149 1.00 98.31 111 ARG A C 1
ATOM 889 O O . ARG A 1 111 ? -3.133 2.004 -2.920 1.00 98.31 111 ARG A O 1
ATOM 896 N N . SER A 1 112 ? -1.116 1.018 -2.744 1.00 98.25 112 SER A N 1
ATOM 897 C CA . SER A 1 112 ? -0.433 2.177 -2.181 1.00 98.25 112 SER A CA 1
ATOM 898 C C . SER A 1 112 ? 0.306 2.895 -3.299 1.00 98.25 112 SER A C 1
ATOM 900 O O . SER A 1 112 ? 1.145 2.287 -3.964 1.00 98.25 112 SER A O 1
ATOM 902 N N . ASP A 1 113 ? -0.008 4.170 -3.498 1.00 98.38 113 ASP A N 1
ATOM 903 C CA . ASP A 1 113 ? 0.567 4.984 -4.562 1.00 98.38 113 ASP A CA 1
ATOM 904 C C . ASP A 1 113 ? 1.664 5.887 -3.987 1.00 98.38 113 ASP A C 1
ATOM 906 O O . ASP A 1 113 ? 1.509 6.469 -2.911 1.00 98.38 113 ASP A O 1
ATOM 910 N N . TYR A 1 114 ? 2.794 5.986 -4.691 1.00 98.38 114 TYR A N 1
ATOM 911 C CA . TYR A 1 114 ? 3.989 6.682 -4.213 1.00 98.38 114 TYR A CA 1
ATOM 912 C C . TYR A 1 114 ? 4.556 7.637 -5.263 1.00 98.38 114 TYR A C 1
ATOM 914 O O . TYR A 1 114 ? 4.455 7.391 -6.466 1.00 98.38 114 TYR A O 1
ATOM 922 N N . MET A 1 115 ? 5.236 8.684 -4.798 1.00 97.69 115 MET A N 1
ATOM 923 C CA . MET A 1 115 ? 6.120 9.517 -5.613 1.00 97.69 115 MET A CA 1
ATOM 924 C C . MET A 1 115 ? 7.490 9.640 -4.949 1.00 97.69 115 MET A C 1
ATOM 926 O O . MET A 1 115 ? 7.608 9.628 -3.724 1.00 97.69 115 MET A O 1
ATOM 930 N N . LEU A 1 116 ? 8.531 9.750 -5.774 1.00 97.19 116 LEU A N 1
ATOM 931 C CA . LEU A 1 116 ? 9.881 10.051 -5.315 1.00 97.19 116 LEU A CA 1
ATOM 932 C C . LEU A 1 116 ? 10.044 11.568 -5.242 1.00 97.19 116 LEU A C 1
ATOM 934 O O . LEU A 1 116 ? 9.975 12.244 -6.270 1.00 97.19 116 LEU A O 1
ATOM 938 N N . ASP A 1 117 ? 10.268 12.089 -4.042 1.00 97.19 117 ASP A N 1
ATOM 939 C CA . ASP A 1 117 ? 10.583 13.499 -3.859 1.00 97.19 117 ASP A CA 1
ATOM 940 C C . ASP A 1 117 ? 12.025 13.787 -4.298 1.00 97.19 117 ASP A C 1
ATOM 942 O O . ASP A 1 117 ? 12.968 13.134 -3.846 1.00 97.19 117 ASP A O 1
ATOM 946 N N . SER A 1 118 ? 12.209 14.761 -5.192 1.00 94.69 118 SER A N 1
ATOM 947 C CA . SER A 1 118 ? 13.518 15.047 -5.790 1.00 94.69 118 SER A CA 1
ATOM 948 C C . SER A 1 118 ? 14.471 15.785 -4.855 1.00 94.69 118 SER A C 1
ATOM 950 O O . SER A 1 118 ? 15.683 15.677 -5.027 1.00 94.69 118 SER A O 1
ATOM 952 N N . GLU A 1 119 ? 13.948 16.548 -3.894 1.00 96.75 119 GLU A N 1
ATOM 953 C CA . GLU A 1 119 ? 14.772 17.339 -2.975 1.00 96.75 119 GLU A CA 1
ATOM 954 C C . GLU A 1 119 ? 15.336 16.468 -1.848 1.00 96.75 119 GLU A C 1
ATOM 956 O O . GLU A 1 119 ? 16.520 16.546 -1.522 1.00 96.75 119 GLU A O 1
ATOM 961 N N . THR A 1 120 ? 14.499 15.600 -1.282 1.00 96.94 120 THR A N 1
ATOM 962 C CA . THR A 1 120 ? 14.852 14.730 -0.152 1.00 96.94 120 THR A CA 1
ATOM 963 C C . THR A 1 120 ? 15.266 13.320 -0.570 1.00 96.94 120 THR A C 1
ATOM 965 O O . THR A 1 120 ? 15.722 12.550 0.276 1.00 96.94 120 THR A O 1
ATOM 968 N N . ASN A 1 121 ? 15.099 12.954 -1.848 1.00 95.94 121 ASN A N 1
ATOM 969 C CA . ASN A 1 121 ? 15.296 11.595 -2.366 1.00 95.94 121 ASN A CA 1
ATOM 970 C C . ASN A 1 121 ? 14.515 10.532 -1.564 1.00 95.94 121 ASN A C 1
ATOM 972 O O . 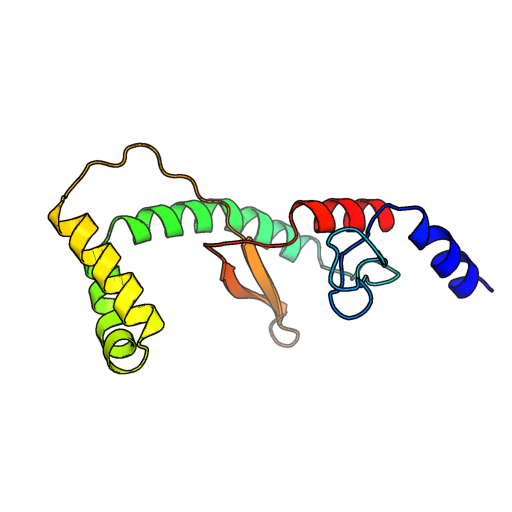ASN A 1 121 ? 14.983 9.406 -1.371 1.00 95.94 121 ASN A O 1
ATOM 976 N N . SER A 1 122 ? 13.333 10.900 -1.063 1.00 97.44 122 SER A N 1
ATOM 977 C CA . SER A 1 122 ? 12.484 10.045 -0.231 1.00 97.44 122 SER A CA 1
ATOM 978 C C . SER A 1 122 ? 11.288 9.520 -1.018 1.00 97.44 122 SER A C 1
ATOM 980 O O . SER A 1 122 ? 10.659 10.257 -1.777 1.00 97.44 122 SER A O 1
ATOM 982 N N . LEU A 1 123 ? 10.951 8.243 -0.819 1.00 98.00 123 LEU A N 1
ATOM 983 C CA . LEU A 1 123 ? 9.703 7.676 -1.324 1.00 98.00 123 LEU A CA 1
ATOM 984 C C . LEU A 1 123 ? 8.556 8.105 -0.405 1.00 98.00 123 LEU A C 1
ATOM 986 O O . LEU A 1 123 ? 8.514 7.705 0.758 1.00 98.00 123 LEU A O 1
ATOM 990 N N . LEU A 1 124 ? 7.628 8.902 -0.928 1.00 98.19 124 LEU A N 1
ATOM 991 C CA . LEU A 1 124 ? 6.489 9.423 -0.179 1.00 98.19 124 LEU A CA 1
ATOM 992 C C . LEU A 1 124 ? 5.196 8.781 -0.675 1.00 98.19 124 LEU A C 1
ATOM 994 O O . LEU A 1 124 ? 4.952 8.704 -1.880 1.00 98.19 124 LEU A O 1
ATOM 998 N N . GLN A 1 125 ? 4.372 8.311 0.261 1.00 98.44 125 GLN A N 1
ATOM 999 C CA . GLN A 1 125 ? 3.038 7.802 -0.044 1.00 98.44 125 GLN A CA 1
ATOM 1000 C C . GLN A 1 125 ? 2.114 8.978 -0.376 1.00 98.44 125 GLN A C 1
ATOM 1002 O O . GLN A 1 125 ? 2.008 9.922 0.403 1.00 98.44 125 GLN A O 1
ATOM 1007 N N . ILE A 1 126 ? 1.458 8.906 -1.531 1.00 98.44 126 ILE A N 1
ATOM 1008 C CA . ILE A 1 126 ? 0.477 9.894 -1.989 1.00 98.44 126 ILE A CA 1
ATOM 1009 C C . ILE A 1 126 ? -0.908 9.544 -1.459 1.00 98.44 126 ILE A C 1
ATOM 1011 O O . ILE A 1 126 ? -1.582 10.387 -0.875 1.00 98.44 126 ILE A O 1
ATOM 1015 N N . GLU A 1 127 ? -1.322 8.292 -1.647 1.00 98.38 127 GLU A N 1
ATOM 1016 C CA . GLU A 1 127 ? -2.614 7.791 -1.194 1.00 98.38 127 GLU A CA 1
ATOM 1017 C C . GLU A 1 127 ? -2.591 6.272 -1.007 1.00 98.38 127 GLU A C 1
ATOM 1019 O O . GLU A 1 127 ? -1.715 5.563 -1.515 1.00 98.38 127 GLU A O 1
ATOM 1024 N N . LEU A 1 128 ? -3.589 5.775 -0.278 1.00 98.31 128 LEU A N 1
ATOM 1025 C CA . LEU A 1 128 ? -3.835 4.354 -0.089 1.00 98.31 128 LEU A CA 1
ATOM 1026 C C . LEU A 1 128 ? -5.246 4.015 -0.567 1.00 98.31 128 LEU A C 1
ATOM 1028 O O . LEU A 1 128 ? -6.240 4.337 0.082 1.00 98.31 128 LEU A O 1
ATOM 1032 N N . ASN A 1 129 ? -5.326 3.339 -1.708 1.00 98.50 129 ASN A N 1
ATOM 1033 C CA . ASN A 1 129 ? -6.580 2.920 -2.310 1.00 98.50 129 ASN A CA 1
ATOM 1034 C C . ASN A 1 129 ? -7.062 1.618 -1.666 1.00 98.50 129 ASN A C 1
ATOM 1036 O O . ASN A 1 129 ? -6.497 0.546 -1.900 1.00 98.50 129 ASN A O 1
ATOM 1040 N N . THR A 1 130 ? -8.128 1.713 -0.872 1.00 98.12 130 THR A N 1
ATOM 1041 C CA . THR A 1 130 ? -8.757 0.571 -0.188 1.00 98.12 130 THR A CA 1
ATOM 1042 C C . THR A 1 130 ? -9.992 0.031 -0.910 1.00 98.12 130 THR A C 1
ATOM 1044 O O . THR A 1 130 ? -10.499 -1.028 -0.547 1.00 98.12 130 THR A O 1
ATOM 1047 N N . ILE A 1 131 ? -10.457 0.718 -1.959 1.00 97.88 131 ILE A N 1
ATOM 1048 C CA . ILE A 1 131 ? -11.623 0.349 -2.762 1.00 97.88 131 ILE A CA 1
ATOM 1049 C C . ILE A 1 131 ? -11.330 0.543 -4.250 1.00 97.88 131 ILE A C 1
ATOM 1051 O O . ILE A 1 131 ? -10.722 1.532 -4.647 1.00 97.88 131 ILE A O 1
ATOM 1055 N N . SER A 1 132 ? -11.792 -0.398 -5.080 1.00 95.81 132 SER A N 1
ATOM 1056 C CA . SER A 1 132 ? -11.746 -0.296 -6.546 1.00 95.81 132 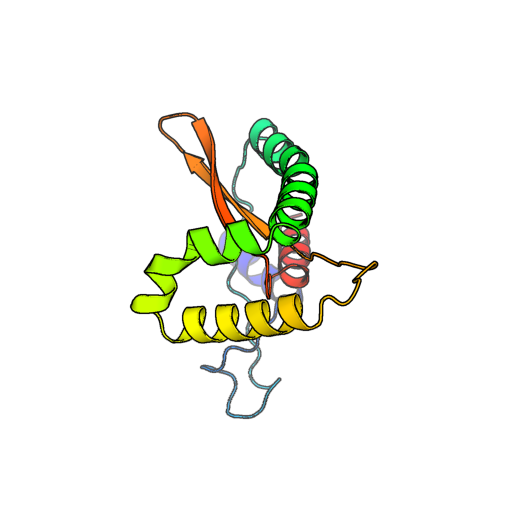SER A CA 1
ATOM 1057 C C . SER A 1 132 ? -10.360 0.075 -7.108 1.00 95.81 132 SER A C 1
ATOM 1059 O O . SER A 1 132 ? -10.244 0.925 -7.993 1.00 95.81 132 SER A O 1
ATOM 1061 N N . ALA A 1 133 ? -9.301 -0.571 -6.609 1.00 95.56 133 ALA A N 1
ATOM 1062 C CA . ALA A 1 133 ? -7.940 -0.354 -7.089 1.00 95.56 133 ALA A CA 1
ATOM 1063 C C . ALA A 1 133 ? -7.792 -0.783 -8.565 1.00 95.56 133 ALA A C 1
ATOM 1065 O O . ALA A 1 133 ? -7.692 -1.965 -8.895 1.00 95.56 133 ALA A O 1
ATOM 1066 N N . SER A 1 134 ? -7.789 0.201 -9.464 1.00 92.38 134 SER A N 1
ATOM 1067 C CA . SER A 1 134 ? -7.621 0.009 -10.909 1.00 92.38 134 SER A CA 1
ATOM 1068 C C . SER A 1 134 ? -6.228 -0.490 -11.315 1.00 92.38 134 SER A C 1
ATOM 1070 O O . SER A 1 134 ? -5.248 -0.343 -10.583 1.00 92.38 134 SER A O 1
ATOM 1072 N N . PHE A 1 135 ? -6.155 -1.013 -12.544 1.00 91.00 135 PHE A N 1
ATOM 1073 C CA . PHE A 1 135 ? -4.939 -1.425 -13.260 1.00 91.00 135 PHE A CA 1
ATOM 1074 C C . PHE A 1 135 ? -4.140 -2.659 -12.785 1.00 91.00 135 PHE A C 1
ATOM 1076 O O . PHE A 1 135 ? -3.027 -2.809 -13.289 1.00 91.00 135 PHE A O 1
ATOM 1083 N N . PRO A 1 136 ? -4.638 -3.609 -11.959 1.00 91.50 136 PRO A N 1
ATOM 1084 C CA . PRO A 1 136 ? -3.861 -4.822 -11.680 1.00 91.50 136 PRO A CA 1
ATOM 1085 C C . PRO A 1 136 ? -3.591 -5.635 -12.958 1.00 91.50 136 PRO A C 1
ATOM 1087 O O . PRO A 1 136 ? -2.467 -6.064 -13.183 1.00 91.50 136 PRO A O 1
ATOM 1090 N N . GLY A 1 137 ? -4.586 -5.775 -13.846 1.00 90.25 137 GLY A N 1
ATOM 1091 C CA . GLY A 1 137 ? -4.407 -6.453 -15.137 1.00 90.25 137 GLY A CA 1
ATOM 1092 C C . GLY A 1 137 ? -3.596 -5.632 -16.145 1.00 90.25 137 GLY A C 1
ATOM 1093 O O . GLY A 1 137 ? -2.631 -6.125 -16.724 1.00 90.25 137 GLY A O 1
ATOM 1094 N N . LEU A 1 138 ? -3.953 -4.354 -16.330 1.00 89.31 138 LEU A N 1
ATOM 1095 C CA . LEU A 1 138 ? -3.277 -3.480 -17.295 1.00 89.31 138 LEU A CA 1
ATOM 1096 C C . LEU A 1 138 ? -1.799 -3.252 -16.939 1.00 89.31 138 LEU A C 1
ATOM 1098 O O . LEU A 1 138 ? -0.956 -3.260 -17.830 1.00 89.31 138 LEU A O 1
ATOM 1102 N N . GLY A 1 139 ? -1.467 -3.095 -15.655 1.00 91.44 139 GLY A N 1
ATOM 1103 C CA . GLY A 1 139 ? -0.087 -2.899 -15.207 1.00 91.44 139 GLY A CA 1
ATOM 1104 C C . GLY A 1 139 ? 0.821 -4.084 -15.544 1.00 91.44 139 GLY A C 1
ATOM 1105 O O . GLY A 1 139 ? 1.960 -3.883 -15.969 1.00 91.44 139 GLY A O 1
ATOM 1106 N N . SER A 1 140 ? 0.314 -5.320 -15.444 1.00 91.56 140 SER A N 1
ATOM 1107 C CA . SER A 1 140 ? 1.063 -6.512 -15.862 1.00 91.56 140 SER A CA 1
ATOM 1108 C C . SER A 1 140 ? 1.325 -6.531 -17.369 1.00 91.56 140 SER A C 1
ATOM 1110 O O . SER A 1 140 ? 2.443 -6.843 -17.777 1.00 91.56 140 SER A O 1
ATOM 1112 N N . LEU A 1 141 ? 0.340 -6.134 -18.182 1.00 90.75 141 LEU A N 1
ATOM 1113 C CA . LEU A 1 141 ? 0.492 -6.052 -19.639 1.00 90.75 141 LEU A CA 1
ATOM 1114 C C . LEU A 1 141 ? 1.490 -4.964 -20.053 1.00 90.75 141 LEU A C 1
ATOM 1116 O O . LEU A 1 141 ? 2.325 -5.198 -20.919 1.00 90.75 141 LEU A O 1
ATOM 1120 N N . VAL A 1 142 ? 1.458 -3.791 -19.412 1.00 90.25 142 VAL A N 1
ATOM 1121 C CA . VAL A 1 142 ? 2.452 -2.727 -19.651 1.00 90.25 142 VAL A CA 1
ATOM 1122 C C . VAL A 1 142 ? 3.854 -3.191 -19.246 1.00 90.25 142 VAL A C 1
ATOM 1124 O O . VAL A 1 142 ? 4.816 -2.945 -19.968 1.00 90.25 142 VAL A O 1
ATOM 1127 N N . SER A 1 143 ? 3.975 -3.927 -18.139 1.00 91.44 143 SER A N 1
ATOM 1128 C CA . SER A 1 143 ? 5.258 -4.517 -17.735 1.00 91.44 143 SER A CA 1
ATOM 1129 C C . SER A 1 143 ? 5.782 -5.528 -18.757 1.00 9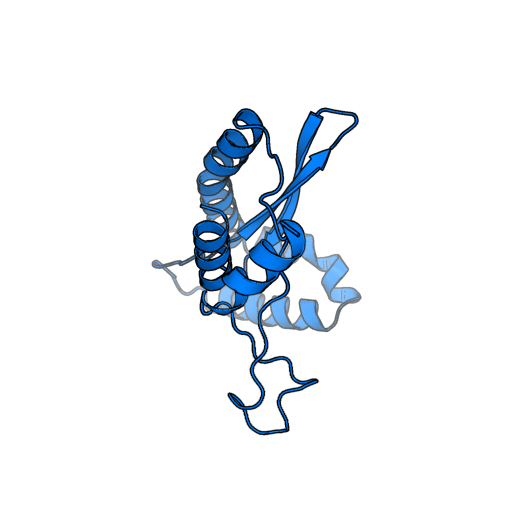1.44 143 SER A C 1
ATOM 1131 O O . SER A 1 143 ? 6.989 -5.669 -18.902 1.00 91.44 143 SER A O 1
ATOM 1133 N N . GLU A 1 144 ? 4.897 -6.257 -19.443 1.00 91.50 144 GLU A N 1
ATOM 1134 C CA . GLU A 1 144 ? 5.266 -7.168 -20.532 1.00 91.50 144 GLU A CA 1
ATOM 1135 C C . GLU A 1 144 ? 5.652 -6.429 -21.808 1.00 91.50 144 GLU A C 1
ATOM 1137 O O . GLU A 1 144 ? 6.630 -6.806 -22.440 1.00 91.50 144 GLU A O 1
ATOM 1142 N N . LEU A 1 145 ? 4.942 -5.350 -22.137 1.00 88.94 145 LEU A N 1
ATOM 1143 C CA . LEU A 1 145 ? 5.250 -4.488 -23.276 1.00 88.94 145 LEU A CA 1
ATOM 1144 C C . LEU A 1 145 ? 6.658 -3.875 -23.189 1.00 88.94 145 LEU A C 1
ATOM 1146 O O . LEU A 1 145 ? 7.291 -3.650 -24.215 1.00 88.94 145 LEU A O 1
ATOM 1150 N N . HIS A 1 146 ? 7.128 -3.544 -21.982 1.00 91.25 146 HIS A N 1
ATOM 1151 C CA . HIS A 1 146 ? 8.432 -2.900 -21.764 1.00 91.25 146 HIS A CA 1
ATOM 1152 C C . HIS A 1 146 ? 9.610 -3.868 -21.601 1.00 91.25 146 HIS A C 1
ATOM 1154 O O . HIS A 1 146 ? 10.743 -3.391 -21.502 1.00 91.25 146 HIS A O 1
ATOM 1160 N N . ARG A 1 147 ? 9.358 -5.180 -21.534 1.00 89.69 147 ARG A N 1
ATOM 1161 C CA . ARG A 1 147 ? 10.406 -6.213 -21.496 1.00 89.69 147 ARG A CA 1
ATOM 1162 C C . ARG A 1 147 ? 10.961 -6.485 -22.888 1.00 89.69 147 ARG A C 1
ATOM 1164 O O . ARG A 1 147 ? 12.193 -6.681 -22.963 1.00 89.69 147 ARG A O 1
#

InterPro domains:
  IPR005615 Glutathione synthase [PF03917] (28-147)
  IPR005615 Glutathione synthase [PTHR11130] (20-147)
  IPR014049 Glutathione synthase, N-terminal, eukaryotic [G3DSA:3.30.1490.80] (14-74)

Secondary structure (DSSP, 8-state):
-HHHHHHHHGGGS--EE--TTTS-SSTTSS-EEPP--SSPPP--HHHHHHHHHHHHHHHHHHHHHHT-HHHHHHHTTTGGGT-HHHHHHHHHHHHHHHHT----------EEEEEE-TTT--EEEEEEE-S----HHHHHHHHHHT-

Mean predicted aligned error: 6.9 Å

pLDDT: mean 89.25, std 13.52, range [52.56, 98.69]

Radius of gyration: 20.9 Å; Cα contacts (8 Å, |Δi|>4): 109; chains: 1; bounding box: 42×32×55 Å

Solvent-accessible surface area (backbone atoms only — not comparable to full-atom values): 9257 Å² total; per-residue (Å²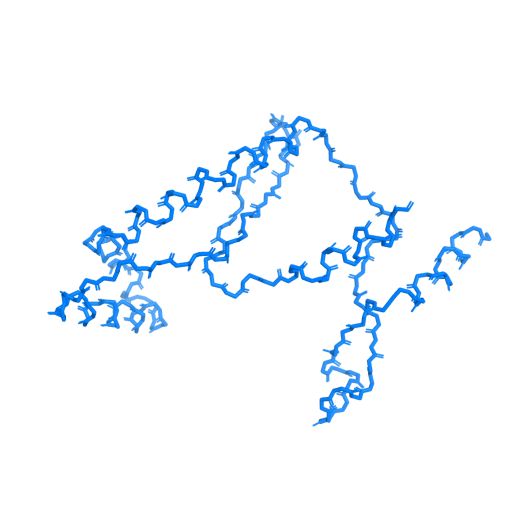): 112,66,72,60,54,54,64,64,56,56,74,77,52,89,54,63,36,77,44,76,91,61,13,60,102,46,91,90,39,55,66,40,68,54,92,74,73,95,61,78,80,92,70,62,65,69,57,53,51,50,54,62,64,43,48,67,55,51,53,52,50,51,54,60,53,67,70,38,58,64,60,54,52,60,75,38,52,68,52,41,76,78,32,74,67,59,31,55,53,52,52,54,51,50,53,51,60,75,66,62,70,87,73,93,77,82,86,85,63,68,42,78,41,71,46,74,40,83,90,77,73,40,81,39,78,75,49,74,34,75,65,87,54,76,53,72,69,58,50,53,52,52,57,56,74,63,106

Sequence (147 aa):
TELRCLKSICPDYNIVIDLFQRSGTVPGVGLVHAPFSLLPTHLPESHWRQACELAPIFNELVDRVSLDGDFLQDSLSKTKQVDDFTSRLLEIHRKMMEINKEENIRLGLHRSDYMLDSETNSLLQIELNTISASFPGLGSLVSELHR

Nearest PDB structures (foldseek):
  5oes-assembly1_B  TM=9.596E-01  e=1.024E-12  Solanum tuberosum
  5oes-assembly3_E  TM=9.614E-01  e=1.239E-12  Solanum tuberosum
  5oes-assembly1_A  TM=9.606E-01  e=1.321E-12  Solanum tuberosum
  5oes-assembly3_F  TM=9.602E-01  e=1.500E-12  Solanum tuberosum
  3kal-assembly1_B  TM=9.295E-01  e=6.993E-13  Glycine max

Organism: Oryza sativa subsp. japonica (NCBI:txid39947)